Protein AF-A0A1V5VXB7-F1 (afdb_monomer_lite)

Sequence (105 aa):
MNLKNSLLLLLINRKIKKYGEILSISMDNKNINFIIQLNIDSASFEQVVIQIFEYNLIQINNVCYIEFKDFSTSKLWMTHMLQDFVKLKKFEISKLLYNAIKIAM

pLDDT: mean 80.56, std 7.83, range [59.03, 95.38]

Foldseek 3Di:
DDPVQVVVLVVVCVVCVVFFHFPGWDDDPAKIKTFTWGPPDPPDTDTKIKIQRGWDWDADPNDIDIGGDDMDMDPSVVVVVVCVVPPPDDDDDDPVVVVVVVVVD

Secondary structure (DSSP, 8-state):
--HHHHHHHHHHHHHHTTTEEEEEEEE-SS-EEEEEEEESSSS-EEEEEEEEEEEEEEEETTEEEEEEEEEEE-HHHHHHHHHHHHTTPPPP--HHHHHHHHHH-

Radius of gyration: 18.32 Å; chains: 1; bounding box: 39×39×43 Å

Structure (mmCIF, N/CA/C/O backbone):
data_AF-A0A1V5VXB7-F1
#
_entry.id   AF-A0A1V5VXB7-F1
#
loop_
_atom_site.group_PDB
_atom_site.id
_atom_site.type_symbol
_atom_site.label_atom_id
_atom_site.label_alt_id
_atom_site.label_comp_id
_atom_site.label_asym_id
_atom_site.label_entity_id
_atom_site.label_seq_id
_atom_site.pdbx_PDB_ins_code
_atom_site.Cartn_x
_atom_site.Cartn_y
_atom_site.Cartn_z
_atom_site.occupancy
_atom_site.B_iso_or_equiv
_atom_site.auth_seq_id
_atom_site.auth_comp_id
_atom_site.auth_asym_id
_atom_site.auth_atom_id
_atom_site.pdbx_PDB_model_num
ATOM 1 N N . MET A 1 1 ? 16.419 -15.615 13.639 1.00 59.03 1 MET A N 1
ATOM 2 C CA . MET A 1 1 ? 15.197 -14.819 13.372 1.00 59.03 1 MET A CA 1
ATOM 3 C C . MET A 1 1 ? 14.188 -15.108 14.481 1.00 59.03 1 MET A C 1
ATOM 5 O O . MET A 1 1 ? 14.017 -16.274 14.807 1.00 59.03 1 MET A O 1
ATOM 9 N N . ASN A 1 2 ? 13.607 -14.090 15.126 1.00 74.75 2 ASN A N 1
ATOM 10 C CA . ASN A 1 2 ? 12.676 -14.275 16.254 1.00 74.75 2 ASN A CA 1
ATOM 11 C C . ASN A 1 2 ? 11.313 -14.806 15.752 1.00 74.75 2 ASN A C 1
ATOM 13 O O . ASN A 1 2 ? 10.857 -14.374 14.696 1.00 74.75 2 ASN A O 1
ATOM 17 N N . LEU A 1 3 ? 10.649 -15.703 16.494 1.00 76.25 3 LEU A N 1
ATOM 18 C CA . LEU A 1 3 ? 9.364 -16.325 16.121 1.00 76.25 3 LEU A CA 1
ATOM 19 C C . LEU A 1 3 ? 8.286 -15.285 15.764 1.00 76.25 3 LEU A C 1
ATOM 21 O O . LEU A 1 3 ? 7.523 -15.477 14.817 1.00 76.25 3 LEU A O 1
ATOM 25 N N . LYS A 1 4 ? 8.269 -14.157 16.485 1.00 74.69 4 LYS A N 1
ATOM 26 C CA . LYS A 1 4 ? 7.371 -13.021 16.219 1.00 74.69 4 LYS A CA 1
ATOM 27 C C . LYS A 1 4 ? 7.561 -12.458 14.807 1.00 74.69 4 LYS A C 1
ATOM 29 O O . LYS A 1 4 ? 6.585 -12.282 14.082 1.00 74.69 4 LYS A O 1
ATOM 34 N N . ASN A 1 5 ? 8.813 -12.252 14.400 1.00 77.00 5 ASN A N 1
ATOM 35 C CA . ASN A 1 5 ? 9.164 -11.732 13.079 1.00 77.00 5 ASN A CA 1
ATOM 36 C C . ASN A 1 5 ? 8.740 -12.717 11.984 1.00 77.00 5 ASN A C 1
ATOM 38 O O . ASN A 1 5 ? 8.195 -12.300 10.970 1.00 77.00 5 ASN A O 1
ATOM 42 N N . SER A 1 6 ? 8.919 -14.022 12.209 1.00 78.62 6 SER A N 1
ATOM 43 C CA . SER A 1 6 ? 8.529 -15.062 11.250 1.00 78.62 6 SER A CA 1
ATOM 44 C C . SER A 1 6 ? 7.013 -15.141 11.028 1.00 78.62 6 SER A C 1
ATOM 46 O O . SER A 1 6 ? 6.565 -15.279 9.891 1.00 78.62 6 SER A O 1
ATOM 48 N N . LEU A 1 7 ? 6.208 -15.030 12.091 1.00 80.31 7 LEU A N 1
ATOM 49 C CA . LEU A 1 7 ? 4.744 -15.034 11.976 1.00 80.31 7 LEU A CA 1
ATOM 50 C C . LEU A 1 7 ? 4.225 -13.770 11.282 1.00 80.31 7 LEU A C 1
ATOM 52 O O . LEU A 1 7 ? 3.368 -13.859 10.403 1.00 80.31 7 LEU A O 1
ATOM 56 N N . LEU A 1 8 ? 4.774 -12.606 11.637 1.00 79.69 8 LEU A N 1
ATOM 57 C CA . LEU A 1 8 ? 4.420 -11.332 11.014 1.00 79.69 8 LEU A CA 1
ATOM 58 C C . LEU A 1 8 ? 4.795 -11.312 9.525 1.00 79.69 8 LEU A C 1
ATOM 60 O O . LEU A 1 8 ? 3.973 -10.928 8.693 1.00 79.69 8 LEU A O 1
ATOM 64 N N . LEU A 1 9 ? 5.987 -11.815 9.184 1.00 81.94 9 LEU A N 1
ATOM 65 C CA . LEU A 1 9 ? 6.440 -11.995 7.804 1.00 81.94 9 LEU A CA 1
ATOM 66 C C . LEU A 1 9 ? 5.433 -12.815 6.993 1.00 81.94 9 LEU A C 1
ATOM 68 O O . LEU A 1 9 ? 5.010 -12.392 5.921 1.00 81.94 9 LEU A O 1
ATOM 72 N N . LEU A 1 10 ? 5.008 -13.966 7.520 1.00 82.19 10 LEU A N 1
ATOM 73 C CA . LEU A 1 10 ? 4.079 -14.865 6.837 1.00 82.19 10 LEU A CA 1
ATOM 74 C C . LEU A 1 10 ? 2.689 -14.240 6.647 1.00 82.19 10 LEU A C 1
ATOM 76 O O . LEU A 1 10 ? 2.078 -14.397 5.587 1.00 82.19 10 LEU A O 1
ATOM 80 N N . LEU A 1 11 ? 2.191 -13.513 7.651 1.00 81.31 11 LEU A N 1
ATOM 81 C CA . LEU A 1 11 ? 0.913 -12.803 7.566 1.00 81.31 11 LEU A CA 1
ATOM 82 C C . LEU A 1 11 ? 0.936 -11.715 6.490 1.00 81.31 11 LEU A C 1
ATOM 84 O O . LEU A 1 11 ? 0.006 -11.633 5.684 1.00 81.31 11 LEU A O 1
ATOM 88 N N . ILE A 1 12 ? 1.994 -10.906 6.450 1.00 78.31 12 ILE A N 1
ATOM 89 C CA . ILE A 1 12 ? 2.084 -9.790 5.506 1.00 78.31 12 ILE A CA 1
ATOM 90 C C . ILE A 1 12 ? 2.371 -10.310 4.096 1.00 78.31 12 ILE A C 1
ATOM 92 O O . ILE A 1 12 ? 1.687 -9.890 3.163 1.00 78.31 12 ILE A O 1
ATOM 96 N N . ASN A 1 13 ? 3.249 -11.309 3.936 1.00 80.00 13 ASN A N 1
ATOM 97 C CA . ASN A 1 13 ? 3.493 -11.955 2.642 1.00 80.00 13 ASN A CA 1
ATOM 98 C C . ASN A 1 13 ? 2.203 -12.485 2.007 1.00 80.00 13 ASN A C 1
ATOM 100 O O . ASN A 1 13 ? 1.995 -12.322 0.809 1.00 80.00 13 ASN A O 1
ATOM 104 N N . ARG A 1 14 ? 1.271 -13.042 2.792 1.00 81.31 14 ARG A N 1
ATOM 105 C CA . ARG A 1 14 ? -0.043 -13.459 2.267 1.00 81.31 14 ARG A CA 1
ATOM 106 C C . ARG A 1 14 ? -0.874 -12.297 1.718 1.00 81.31 14 ARG A C 1
ATOM 108 O O . ARG A 1 14 ? -1.627 -12.502 0.770 1.00 81.31 14 ARG A O 1
ATOM 115 N N . LYS A 1 15 ? -0.770 -11.100 2.300 1.00 78.06 15 LYS A N 1
ATOM 116 C CA . LYS A 1 15 ? -1.538 -9.915 1.883 1.00 78.06 15 LYS A CA 1
ATOM 117 C C . LYS A 1 15 ? -0.943 -9.221 0.668 1.00 78.06 15 LYS A C 1
ATOM 119 O O . LYS A 1 15 ? -1.701 -8.706 -0.150 1.00 78.06 15 LYS A O 1
ATOM 124 N N . ILE A 1 16 ? 0.380 -9.232 0.541 1.00 73.94 16 ILE A N 1
ATOM 125 C CA . ILE A 1 16 ? 1.076 -8.521 -0.532 1.00 73.94 16 ILE A CA 1
ATOM 126 C C . ILE A 1 16 ? 1.651 -9.439 -1.611 1.00 73.94 16 ILE A C 1
ATOM 128 O O . ILE A 1 16 ? 2.335 -8.966 -2.503 1.00 73.94 16 ILE A O 1
ATOM 132 N N . LYS A 1 17 ? 1.319 -10.735 -1.603 1.00 75.25 17 LYS A N 1
ATOM 133 C CA . LYS A 1 17 ? 1.819 -11.713 -2.584 1.00 75.25 17 LYS A CA 1
ATOM 134 C C . LYS A 1 17 ? 1.640 -11.288 -4.046 1.00 75.25 17 LYS A C 1
ATOM 136 O O . LYS A 1 17 ? 2.452 -11.637 -4.891 1.00 75.25 17 LYS A O 1
ATOM 141 N N . LYS A 1 18 ? 0.569 -10.546 -4.357 1.00 73.69 18 LYS A N 1
ATOM 142 C CA . LYS A 1 18 ? 0.315 -10.043 -5.720 1.00 73.69 18 LYS A CA 1
ATOM 143 C C . LYS A 1 18 ? 1.308 -8.972 -6.185 1.00 73.69 18 LYS A C 1
ATOM 145 O O . LYS A 1 18 ? 1.364 -8.671 -7.367 1.00 73.69 18 LYS A O 1
ATOM 150 N N . TYR A 1 19 ? 2.035 -8.391 -5.244 1.00 71.19 19 TYR A N 1
ATOM 151 C CA . TYR A 1 19 ? 2.980 -7.309 -5.443 1.00 71.19 19 TYR A CA 1
ATOM 152 C C . TYR A 1 19 ? 4.427 -7.810 -5.462 1.00 71.19 19 TYR A C 1
ATOM 154 O O . TYR A 1 19 ? 5.258 -7.297 -6.205 1.00 71.19 19 TYR A O 1
ATOM 162 N N . GLY A 1 20 ? 4.721 -8.834 -4.661 1.00 75.62 20 GLY A N 1
ATOM 163 C CA . GLY A 1 20 ? 6.043 -9.432 -4.554 1.00 75.62 20 GLY A CA 1
ATOM 164 C C . GLY A 1 20 ? 6.181 -10.276 -3.296 1.00 75.62 20 GLY A C 1
ATOM 165 O O . GLY A 1 20 ? 5.190 -10.742 -2.727 1.00 75.62 20 GLY A O 1
ATOM 166 N N . GLU A 1 21 ? 7.420 -10.446 -2.857 1.00 77.94 21 GLU A N 1
ATOM 167 C CA . GLU A 1 21 ? 7.792 -11.213 -1.676 1.00 77.94 21 GLU A CA 1
ATOM 168 C C . GLU A 1 21 ? 8.609 -10.350 -0.709 1.00 77.94 21 GLU A C 1
ATOM 170 O O . GLU A 1 21 ? 9.555 -9.661 -1.085 1.00 77.94 21 GLU A O 1
ATOM 175 N N . ILE A 1 22 ? 8.256 -10.389 0.571 1.00 80.81 22 ILE A N 1
ATOM 176 C CA . ILE A 1 22 ? 9.070 -9.828 1.646 1.00 80.81 22 ILE A CA 1
ATOM 177 C C . ILE A 1 22 ? 10.222 -10.787 1.897 1.00 80.81 22 ILE A C 1
ATOM 179 O O . ILE A 1 22 ? 10.005 -11.914 2.347 1.00 80.81 22 ILE A O 1
ATOM 183 N N . LEU A 1 23 ? 11.438 -10.306 1.657 1.00 80.69 23 LEU A N 1
ATOM 184 C CA . LEU A 1 23 ? 12.668 -11.052 1.900 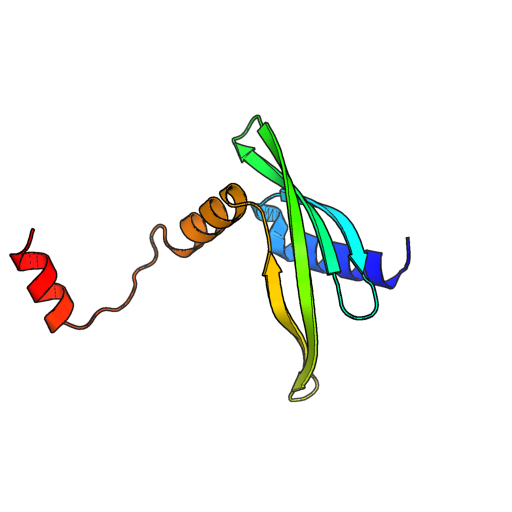1.00 80.69 23 LEU A CA 1
ATOM 185 C C . LEU A 1 23 ? 13.043 -11.040 3.377 1.00 80.69 23 LEU A C 1
ATOM 187 O O . LEU A 1 23 ? 13.542 -12.025 3.918 1.00 80.69 23 LEU A O 1
ATOM 191 N N . SER A 1 24 ? 12.839 -9.899 4.036 1.00 81.38 24 SER A N 1
ATOM 192 C CA . SER A 1 24 ? 13.185 -9.746 5.439 1.00 81.38 24 SER A CA 1
ATOM 193 C C . SER A 1 24 ? 12.313 -8.717 6.145 1.00 81.38 24 SER A C 1
ATOM 195 O O . SER A 1 24 ? 11.785 -7.772 5.553 1.00 81.38 24 SER A O 1
ATOM 197 N N . ILE A 1 25 ? 12.168 -8.934 7.448 1.00 82.56 25 ILE A N 1
ATOM 198 C CA . ILE A 1 25 ? 11.488 -8.033 8.366 1.00 82.56 25 ILE A CA 1
ATOM 199 C C . ILE A 1 25 ? 12.348 -7.860 9.617 1.00 82.56 25 ILE A C 1
ATOM 201 O O . ILE A 1 25 ? 12.844 -8.836 10.196 1.00 82.56 25 ILE A O 1
ATOM 205 N N . SER A 1 26 ? 12.500 -6.620 10.060 1.00 82.81 26 SER A N 1
ATOM 206 C CA . SER A 1 26 ? 13.030 -6.295 11.378 1.00 82.81 26 SER A CA 1
ATOM 207 C C . SER A 1 26 ? 12.012 -5.453 12.133 1.00 82.81 26 SER A C 1
ATOM 209 O O . SER A 1 26 ? 11.349 -4.592 11.567 1.00 82.81 26 SER A O 1
ATOM 211 N N . MET A 1 27 ? 11.844 -5.756 13.413 1.00 78.81 27 MET A N 1
ATOM 212 C CA . MET A 1 27 ? 10.898 -5.084 14.291 1.00 78.81 27 MET A CA 1
ATOM 213 C C . MET A 1 27 ? 11.628 -4.780 15.590 1.00 78.81 27 MET A C 1
ATOM 215 O O . MET A 1 27 ? 12.183 -5.694 16.207 1.00 78.81 27 MET A O 1
ATOM 219 N N . ASP A 1 28 ? 11.643 -3.511 15.973 1.00 77.31 28 ASP A N 1
ATOM 220 C CA . ASP A 1 28 ? 11.990 -3.074 17.320 1.00 77.31 28 ASP A CA 1
ATOM 221 C C . ASP A 1 28 ? 10.704 -2.660 18.067 1.00 77.31 28 ASP A C 1
ATOM 223 O O . ASP A 1 28 ? 9.594 -2.896 17.587 1.00 77.31 28 ASP A O 1
ATOM 227 N N . ASN A 1 29 ? 10.819 -2.103 19.276 1.00 71.25 29 ASN A N 1
ATOM 228 C CA . ASN A 1 29 ? 9.646 -1.772 20.094 1.00 71.25 29 ASN A CA 1
ATOM 229 C C . ASN A 1 29 ? 8.735 -0.677 19.494 1.00 71.25 29 ASN A C 1
ATOM 231 O O . ASN A 1 29 ? 7.656 -0.459 20.045 1.00 71.25 29 ASN A O 1
ATOM 235 N N . LYS A 1 30 ? 9.153 0.040 18.438 1.00 74.56 30 LYS A N 1
ATOM 236 C CA . LYS A 1 30 ? 8.384 1.148 17.834 1.00 74.56 30 LYS A CA 1
ATOM 237 C C . LYS A 1 30 ? 8.421 1.193 16.305 1.00 74.56 30 LYS A C 1
ATOM 239 O O . LYS A 1 30 ? 7.464 1.663 15.702 1.00 74.56 30 LYS A O 1
ATOM 244 N N . ASN A 1 31 ? 9.475 0.670 15.692 1.00 78.50 31 ASN A N 1
ATOM 245 C CA . ASN A 1 31 ? 9.703 0.697 14.258 1.00 78.50 31 ASN A CA 1
ATOM 246 C C . ASN A 1 31 ? 9.635 -0.709 13.668 1.00 78.50 31 ASN A C 1
ATOM 248 O O . ASN A 1 31 ? 10.117 -1.686 14.252 1.00 78.50 31 ASN A O 1
ATOM 252 N N . ILE A 1 32 ? 9.099 -0.795 12.455 1.00 82.25 32 ILE A N 1
ATOM 253 C CA . ILE A 1 32 ? 9.121 -2.020 11.658 1.00 82.25 32 ILE A CA 1
ATOM 254 C C . ILE A 1 32 ? 9.718 -1.689 10.297 1.00 82.25 32 ILE A C 1
ATOM 256 O O . ILE A 1 32 ? 9.197 -0.843 9.577 1.00 82.25 32 ILE A O 1
ATOM 260 N N . ASN A 1 33 ? 10.793 -2.374 9.922 1.00 81.69 33 ASN A N 1
ATOM 261 C CA . ASN A 1 33 ? 11.371 -2.276 8.589 1.00 81.69 33 ASN A CA 1
ATOM 262 C C . ASN A 1 33 ? 11.078 -3.550 7.799 1.00 81.69 33 ASN A C 1
ATOM 264 O O . ASN A 1 33 ? 11.293 -4.666 8.278 1.00 81.69 33 ASN A O 1
ATOM 268 N N . PHE A 1 34 ? 10.649 -3.364 6.559 1.00 80.81 34 PHE A N 1
ATOM 269 C CA . PHE A 1 34 ? 10.437 -4.409 5.573 1.00 80.81 34 PHE A CA 1
ATOM 270 C C . PHE A 1 34 ? 11.394 -4.199 4.414 1.00 80.81 34 PHE A C 1
ATOM 272 O O . PHE A 1 34 ? 11.498 -3.092 3.883 1.00 80.81 34 PHE A O 1
ATOM 279 N N . ILE A 1 35 ? 12.031 -5.279 3.978 1.00 78.56 35 ILE A N 1
ATOM 280 C CA . ILE A 1 35 ? 12.677 -5.329 2.671 1.00 78.56 35 ILE A CA 1
ATOM 281 C C . ILE A 1 35 ? 11.814 -6.222 1.797 1.00 78.56 35 ILE A C 1
ATOM 283 O O . ILE A 1 35 ? 11.676 -7.423 2.047 1.00 78.56 35 ILE A O 1
ATOM 287 N N . ILE A 1 36 ? 11.210 -5.610 0.790 1.00 77.81 36 ILE A N 1
ATOM 288 C CA . ILE A 1 36 ? 10.284 -6.257 -0.126 1.00 77.81 36 ILE A CA 1
ATOM 289 C C . ILE A 1 36 ? 10.944 -6.306 -1.490 1.00 77.81 36 ILE A C 1
ATOM 291 O O . ILE A 1 36 ? 11.415 -5.292 -1.989 1.00 77.81 36 ILE A O 1
ATOM 295 N N . GLN A 1 37 ? 10.984 -7.482 -2.093 1.00 75.69 37 GLN A N 1
ATOM 296 C CA . GLN A 1 37 ? 11.367 -7.647 -3.481 1.00 75.69 37 GLN A CA 1
ATOM 297 C C . GLN A 1 37 ? 10.094 -7.773 -4.308 1.00 75.69 37 GLN A C 1
ATOM 299 O O . GLN A 1 37 ? 9.263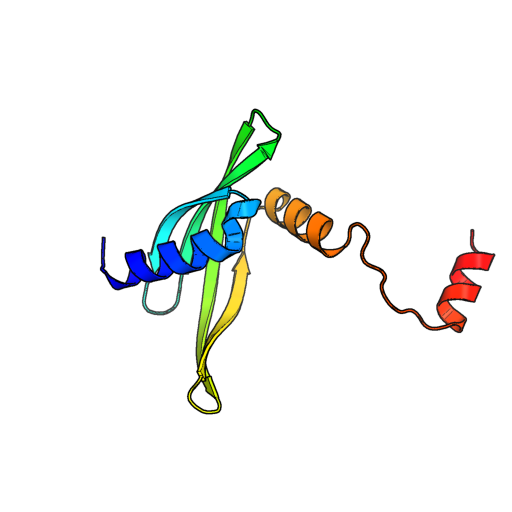 -8.650 -4.074 1.00 75.69 37 GLN A O 1
ATOM 304 N N . LEU A 1 38 ? 9.918 -6.858 -5.248 1.00 73.31 38 LEU A N 1
ATOM 305 C CA . LEU A 1 38 ? 8.688 -6.709 -6.012 1.00 73.31 38 LEU A CA 1
ATOM 306 C C . LEU A 1 38 ? 8.958 -6.972 -7.480 1.00 73.31 38 LEU A C 1
ATOM 308 O O . LEU A 1 38 ? 10.014 -6.604 -7.993 1.00 73.31 38 LEU A O 1
ATOM 312 N N . ASN A 1 39 ? 7.973 -7.570 -8.142 1.00 69.12 39 ASN A N 1
ATOM 313 C CA . ASN A 1 39 ? 7.973 -7.690 -9.592 1.00 69.12 39 ASN A CA 1
ATOM 314 C C . ASN A 1 39 ? 7.356 -6.428 -10.168 1.00 69.12 39 ASN A C 1
ATOM 316 O O . ASN A 1 39 ? 6.148 -6.219 -10.051 1.00 69.12 39 ASN A O 1
ATOM 320 N N . ILE A 1 40 ? 8.186 -5.584 -10.769 1.00 64.38 40 ILE A N 1
ATOM 321 C CA . ILE A 1 40 ? 7.711 -4.374 -11.444 1.00 64.38 40 ILE A CA 1
ATOM 322 C C . ILE A 1 40 ? 7.230 -4.717 -12.856 1.00 64.38 40 ILE A C 1
ATOM 324 O O . ILE A 1 40 ? 6.220 -4.187 -13.320 1.00 64.38 40 ILE A O 1
ATOM 328 N N . ASP A 1 41 ? 7.893 -5.678 -13.496 1.00 62.50 41 ASP A N 1
ATOM 329 C CA . ASP A 1 41 ? 7.467 -6.318 -14.735 1.00 62.50 41 ASP A CA 1
ATOM 330 C C . ASP A 1 41 ? 7.789 -7.829 -14.698 1.00 62.50 41 ASP A C 1
ATOM 332 O O . ASP A 1 41 ? 8.235 -8.367 -13.684 1.00 62.50 41 ASP A O 1
ATOM 336 N N . SER A 1 42 ? 7.517 -8.550 -15.789 1.00 61.16 42 SER A N 1
ATOM 337 C CA . SER A 1 42 ? 7.741 -10.001 -15.872 1.00 61.16 42 SER A CA 1
ATOM 338 C C . SER A 1 42 ? 9.215 -10.434 -15.807 1.00 61.16 42 SER A C 1
ATOM 340 O O . SER A 1 42 ? 9.476 -11.633 -15.742 1.00 61.16 42 SER A O 1
ATOM 342 N N . ALA A 1 43 ? 10.167 -9.501 -15.879 1.00 59.09 43 ALA A N 1
ATOM 343 C CA . ALA A 1 43 ? 11.597 -9.767 -16.014 1.00 59.09 43 ALA A CA 1
ATOM 344 C C . ALA A 1 43 ? 12.476 -9.044 -14.974 1.00 59.09 43 ALA A C 1
ATOM 346 O O . ALA A 1 43 ? 13.633 -9.430 -14.806 1.00 59.09 43 ALA A O 1
ATOM 347 N N . SER A 1 44 ? 11.962 -8.028 -14.275 1.00 63.47 44 SER A N 1
ATOM 348 C CA . SER A 1 44 ? 12.718 -7.209 -13.332 1.00 63.47 44 SER A CA 1
ATOM 349 C C . SER A 1 44 ? 12.150 -7.270 -11.913 1.00 63.47 44 SER A C 1
ATOM 351 O O . SER A 1 44 ? 10.966 -7.037 -11.649 1.00 63.47 44 SER A O 1
ATOM 353 N N . PHE A 1 45 ? 13.055 -7.582 -10.985 1.00 72.44 45 PHE A N 1
ATOM 354 C CA . PHE A 1 45 ? 12.815 -7.486 -9.557 1.00 72.44 45 PHE A CA 1
ATOM 355 C C . PHE A 1 45 ? 13.450 -6.204 -9.034 1.00 72.44 45 PHE A C 1
ATOM 357 O O . PHE A 1 45 ? 14.645 -5.982 -9.239 1.00 72.44 45 PHE A O 1
ATOM 364 N N . GLU A 1 46 ? 12.687 -5.406 -8.296 1.00 75.56 46 GLU A N 1
ATOM 365 C CA . GLU A 1 46 ? 13.226 -4.264 -7.565 1.00 75.56 46 GLU A CA 1
ATOM 366 C C . GLU A 1 46 ? 13.091 -4.482 -6.062 1.00 75.56 46 GLU A C 1
ATOM 368 O O . GLU A 1 46 ? 12.072 -4.971 -5.565 1.00 75.56 46 GLU A O 1
ATOM 373 N N . GLN A 1 47 ? 14.141 -4.118 -5.330 1.00 79.00 47 GLN A N 1
ATOM 374 C CA . GLN A 1 47 ? 14.106 -4.093 -3.878 1.00 79.00 47 GLN A CA 1
ATOM 375 C C . GLN A 1 47 ? 13.551 -2.756 -3.404 1.00 79.00 47 GLN A C 1
ATOM 377 O O . GLN A 1 47 ? 14.111 -1.693 -3.661 1.00 79.00 47 GLN A O 1
ATOM 382 N N . VAL A 1 48 ? 12.464 -2.826 -2.651 1.00 80.56 48 VAL A N 1
ATOM 383 C CA . VAL A 1 48 ? 11.826 -1.691 -2.008 1.00 80.56 48 VAL A CA 1
ATOM 384 C C . VAL A 1 48 ? 11.919 -1.868 -0.509 1.00 80.56 48 VAL A C 1
ATOM 386 O O . VAL A 1 48 ? 11.525 -2.888 0.058 1.00 80.56 48 VAL A O 1
ATOM 389 N N . VAL A 1 49 ? 12.403 -0.824 0.147 1.00 83.56 49 VAL A N 1
ATOM 390 C CA . VAL A 1 49 ? 12.348 -0.725 1.598 1.00 83.56 49 VAL A CA 1
ATOM 391 C C . VAL A 1 49 ? 11.040 -0.036 1.975 1.00 83.56 49 VAL A C 1
ATOM 393 O O . VAL A 1 49 ? 10.703 1.018 1.430 1.00 83.56 49 VAL A O 1
ATOM 396 N N . ILE A 1 50 ? 10.286 -0.643 2.890 1.00 84.19 50 ILE A N 1
ATOM 397 C CA . ILE A 1 50 ? 9.170 0.013 3.577 1.00 84.19 50 ILE A CA 1
ATOM 398 C C . ILE A 1 50 ? 9.565 0.160 5.037 1.00 84.19 50 ILE A C 1
ATOM 400 O O . ILE A 1 50 ? 9.894 -0.828 5.691 1.00 84.19 50 ILE A O 1
ATOM 404 N N . GLN A 1 51 ? 9.520 1.379 5.553 1.00 86.81 51 GLN A N 1
ATOM 405 C CA . GLN A 1 51 ? 9.770 1.652 6.963 1.00 86.81 51 GLN A CA 1
ATOM 406 C C . GLN A 1 51 ? 8.485 2.151 7.591 1.00 86.81 51 GLN A C 1
ATOM 408 O O . GLN A 1 51 ? 7.882 3.078 7.070 1.00 86.81 51 GLN A O 1
ATOM 413 N N . ILE A 1 52 ? 8.070 1.539 8.691 1.00 86.56 52 ILE A N 1
ATOM 414 C CA . ILE A 1 52 ? 6.962 1.987 9.527 1.00 86.56 52 ILE A CA 1
ATOM 415 C C . ILE A 1 52 ? 7.578 2.594 10.779 1.00 86.56 52 ILE A C 1
ATOM 417 O O . ILE A 1 52 ? 8.255 1.890 11.532 1.00 86.56 52 ILE A O 1
ATOM 421 N N . PHE A 1 53 ? 7.353 3.889 10.974 1.00 85.69 53 PHE A N 1
ATOM 422 C CA . PHE A 1 53 ? 7.938 4.668 12.065 1.00 85.69 53 PHE A CA 1
ATOM 423 C C . PHE A 1 53 ? 7.081 4.642 13.331 1.00 85.69 53 PHE A C 1
ATOM 425 O O . PHE A 1 53 ? 7.597 4.774 14.437 1.00 85.69 53 PHE A O 1
ATOM 432 N N . GLU A 1 54 ? 5.768 4.459 13.183 1.00 86.00 54 GLU A N 1
ATOM 433 C CA . GLU A 1 54 ? 4.855 4.371 14.318 1.00 86.00 54 GLU A CA 1
ATOM 434 C C . GLU A 1 54 ? 3.731 3.374 14.033 1.00 86.00 54 GLU A C 1
ATOM 436 O O . GLU A 1 54 ? 3.069 3.422 12.988 1.00 86.00 54 GLU A O 1
ATOM 441 N N . TYR A 1 55 ? 3.490 2.480 14.994 1.00 86.19 55 TYR A N 1
ATOM 442 C CA . TYR A 1 55 ? 2.345 1.582 14.991 1.00 86.19 55 TYR A CA 1
ATOM 443 C C . TYR A 1 55 ? 1.713 1.469 16.382 1.00 86.19 55 TYR A C 1
ATOM 445 O O . TYR A 1 55 ? 2.383 1.595 17.406 1.00 86.19 55 TYR A O 1
ATOM 453 N N . ASN A 1 56 ? 0.421 1.157 16.405 1.00 86.25 56 ASN A N 1
ATOM 454 C CA . ASN A 1 56 ? -0.357 0.877 17.603 1.00 86.25 56 ASN A CA 1
ATOM 455 C C . ASN A 1 56 ? -0.942 -0.532 17.543 1.00 86.25 56 ASN A C 1
ATOM 457 O O . ASN A 1 56 ? -1.372 -0.996 16.488 1.00 86.25 56 ASN A O 1
ATOM 461 N N . LEU A 1 57 ? -1.021 -1.193 18.696 1.00 86.75 57 LEU A N 1
ATOM 462 C CA . LEU A 1 57 ? -1.813 -2.409 18.859 1.00 86.75 57 LEU A CA 1
ATOM 463 C C . LEU A 1 57 ? -3.122 -2.036 19.551 1.00 86.75 57 LEU A C 1
ATOM 465 O O . LEU A 1 57 ? -3.105 -1.500 20.657 1.00 86.75 57 LEU A O 1
ATOM 469 N N . ILE A 1 58 ? -4.247 -2.300 18.891 1.00 93.12 58 ILE A N 1
ATOM 470 C CA . ILE A 1 58 ? -5.582 -1.908 19.357 1.00 93.12 58 ILE A CA 1
ATOM 471 C C . ILE A 1 58 ? -6.441 -3.165 19.468 1.00 93.12 58 ILE A C 1
ATOM 473 O O . ILE A 1 58 ? -6.381 -4.033 18.602 1.00 93.12 58 ILE A O 1
ATOM 477 N N . GLN A 1 59 ? -7.261 -3.271 20.511 1.00 95.00 59 GLN A N 1
ATOM 478 C CA . GLN A 1 59 ? -8.243 -4.346 20.649 1.00 95.00 59 GLN A CA 1
ATOM 479 C C . GLN A 1 59 ? -9.653 -3.754 20.676 1.00 95.00 59 GLN A C 1
ATOM 481 O O . GLN A 1 59 ? -9.964 -2.932 21.533 1.00 95.00 59 GLN A O 1
ATOM 486 N N . ILE A 1 60 ? -10.509 -4.179 19.743 1.00 95.38 60 ILE A N 1
ATOM 487 C CA . ILE A 1 60 ? -11.915 -3.753 19.650 1.00 95.38 60 ILE A CA 1
ATOM 488 C C . ILE A 1 60 ? -12.778 -5.008 19.551 1.00 95.38 60 ILE A C 1
ATOM 490 O O . ILE A 1 60 ? -12.579 -5.813 18.644 1.00 95.38 60 ILE A O 1
ATOM 494 N N . ASN A 1 61 ? -13.734 -5.186 20.469 1.00 93.81 61 ASN A N 1
ATOM 495 C CA . ASN A 1 61 ? -14.654 -6.334 20.495 1.00 93.81 61 ASN A CA 1
ATOM 496 C C . ASN A 1 61 ? -13.932 -7.698 20.385 1.00 93.81 61 ASN A C 1
ATOM 498 O O . ASN A 1 61 ? -14.322 -8.549 19.591 1.00 93.81 61 ASN A O 1
ATOM 502 N N . ASN A 1 62 ? -12.847 -7.891 21.148 1.00 91.62 62 ASN A N 1
ATOM 503 C CA . ASN A 1 62 ? -11.968 -9.077 21.108 1.00 91.62 62 ASN A CA 1
ATOM 504 C C . ASN A 1 62 ? -11.235 -9.342 19.782 1.00 91.62 62 ASN A C 1
ATOM 506 O O . ASN A 1 62 ? -10.578 -10.371 19.641 1.00 91.62 62 ASN A O 1
ATOM 510 N N . VAL A 1 63 ? -11.278 -8.408 18.837 1.00 90.75 63 VAL A N 1
ATOM 511 C CA . VAL A 1 63 ? -10.454 -8.451 17.631 1.00 90.75 63 VAL A CA 1
ATOM 512 C C . VAL A 1 63 ? -9.221 -7.582 17.855 1.00 90.75 63 VAL A C 1
ATOM 514 O O . VAL A 1 63 ? -9.338 -6.419 18.244 1.00 90.75 63 VAL A O 1
ATOM 517 N N . CYS A 1 64 ? -8.040 -8.153 17.628 1.00 86.62 64 CYS A N 1
ATOM 518 C CA . CYS A 1 64 ? -6.768 -7.442 17.719 1.00 86.62 64 CYS A CA 1
ATOM 519 C C . CYS A 1 64 ? -6.392 -6.846 16.358 1.00 86.62 64 CYS A C 1
ATOM 521 O O . CYS A 1 64 ? -6.415 -7.538 15.339 1.00 86.62 64 CYS A O 1
ATOM 523 N N . TYR A 1 65 ? -5.991 -5.581 16.362 1.00 84.38 65 TYR A N 1
ATOM 524 C CA . TYR A 1 65 ? -5.584 -4.802 15.201 1.00 84.38 65 TYR A CA 1
ATOM 525 C C . TYR A 1 65 ? -4.162 -4.286 15.389 1.00 84.38 65 TYR A C 1
ATOM 527 O O . TYR A 1 65 ? -3.732 -3.993 16.507 1.00 84.38 65 TYR A O 1
ATOM 535 N N . ILE A 1 66 ? -3.461 -4.133 14.270 1.00 82.50 66 ILE A N 1
ATOM 536 C CA . ILE A 1 66 ? -2.271 -3.296 14.174 1.00 82.50 66 ILE A CA 1
ATOM 537 C C . ILE A 1 66 ? -2.624 -2.092 13.302 1.00 82.50 66 ILE A C 1
ATOM 539 O O . ILE A 1 66 ? -3.073 -2.249 12.167 1.00 82.50 66 ILE A O 1
ATOM 543 N N . GLU A 1 67 ? -2.484 -0.899 13.861 1.00 84.19 67 GLU A N 1
ATOM 544 C CA . GLU A 1 67 ? -2.678 0.369 13.167 1.00 84.19 67 GLU A CA 1
ATOM 545 C C . GLU A 1 67 ? -1.301 0.949 12.849 1.00 84.19 67 GLU A C 1
ATOM 547 O O . GLU A 1 67 ? -0.501 1.161 13.755 1.00 84.19 67 GLU A O 1
ATOM 552 N N . PHE A 1 68 ? -1.017 1.195 11.571 1.00 84.31 68 PHE A N 1
ATOM 553 C CA . PHE A 1 68 ? 0.208 1.860 11.129 1.00 84.31 68 PHE A CA 1
ATOM 554 C C . PHE A 1 68 ? -0.085 3.343 10.916 1.00 84.31 68 PHE A C 1
ATOM 556 O O . PHE A 1 68 ? -0.971 3.676 10.129 1.00 84.31 68 PHE A O 1
ATOM 563 N N . LYS A 1 69 ? 0.630 4.223 11.619 1.00 81.94 69 LYS A N 1
ATOM 564 C CA . LYS A 1 69 ? 0.374 5.672 11.593 1.00 81.94 69 LYS A CA 1
ATOM 565 C C . LYS A 1 69 ? 1.292 6.434 10.660 1.00 81.94 69 LYS A C 1
ATOM 567 O O . LYS A 1 69 ? 0.846 7.375 10.013 1.00 81.94 69 LYS A O 1
ATOM 572 N N . ASP A 1 70 ? 2.552 6.027 10.603 1.00 82.50 70 ASP A N 1
ATOM 573 C CA . ASP A 1 70 ? 3.550 6.683 9.775 1.00 82.50 70 ASP A CA 1
ATOM 574 C C . ASP A 1 70 ? 4.438 5.641 9.103 1.00 82.50 70 ASP A C 1
ATOM 576 O O . ASP A 1 70 ? 4.884 4.675 9.734 1.00 82.50 70 ASP A O 1
ATOM 580 N N . PHE A 1 71 ? 4.654 5.820 7.805 1.00 86.56 71 PHE A N 1
ATOM 581 C CA . PHE A 1 71 ? 5.498 4.949 7.011 1.00 86.56 71 PHE A CA 1
ATOM 582 C C . PHE A 1 71 ? 6.111 5.685 5.819 1.00 86.56 71 PHE A C 1
ATOM 58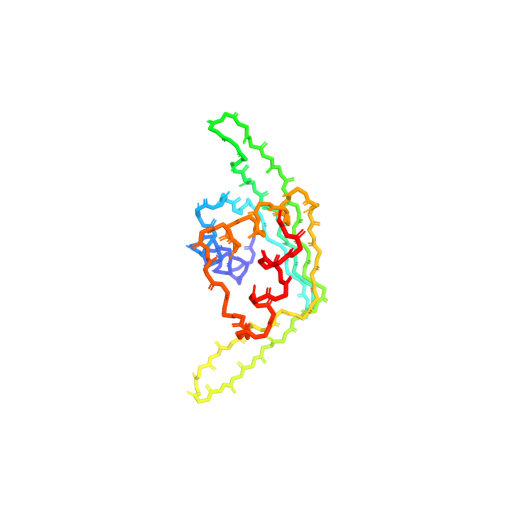4 O O . PHE A 1 71 ? 5.560 6.647 5.289 1.00 86.56 71 PHE A O 1
ATOM 591 N N . SER A 1 72 ? 7.241 5.174 5.343 1.00 85.94 72 SER A N 1
ATOM 592 C CA . SER A 1 72 ? 7.893 5.612 4.114 1.00 85.94 72 SER A CA 1
ATOM 593 C C . SER A 1 72 ? 8.233 4.428 3.221 1.00 85.94 72 SER A C 1
ATOM 595 O O . SER A 1 72 ? 8.382 3.290 3.671 1.00 85.94 72 SER A O 1
ATOM 597 N N . THR A 1 73 ? 8.337 4.701 1.925 1.00 86.94 73 THR A N 1
ATOM 598 C CA . THR A 1 73 ? 8.758 3.728 0.921 1.00 86.94 73 THR A CA 1
ATOM 599 C C . THR A 1 73 ? 9.262 4.433 -0.341 1.00 86.94 73 THR A C 1
ATOM 601 O O . THR A 1 73 ? 9.228 5.663 -0.424 1.00 86.94 73 THR A O 1
ATOM 604 N N . SER A 1 74 ? 9.743 3.678 -1.333 1.00 82.94 74 SER A N 1
ATOM 605 C CA . S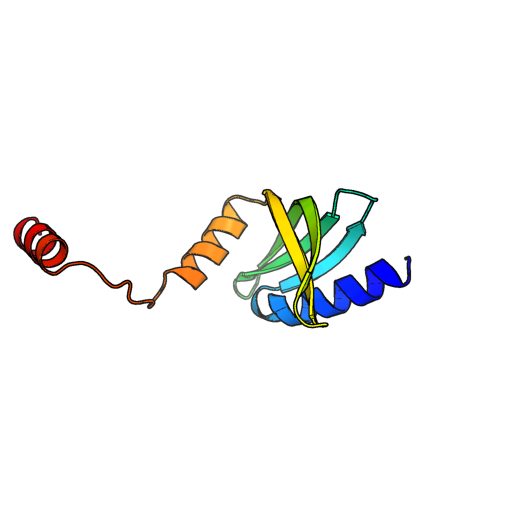ER A 1 74 ? 10.224 4.249 -2.588 1.00 82.94 74 SER A CA 1
ATOM 606 C C . SER A 1 74 ? 9.081 4.895 -3.384 1.00 82.94 74 SER A C 1
ATOM 608 O O . SER A 1 74 ? 7.939 4.426 -3.403 1.00 82.94 74 SER A O 1
ATOM 610 N N . LYS A 1 75 ? 9.392 5.990 -4.089 1.00 81.94 75 LYS A N 1
ATOM 611 C CA . LYS A 1 75 ? 8.424 6.704 -4.941 1.00 81.94 75 LYS A CA 1
ATOM 612 C C . LYS A 1 75 ? 7.825 5.795 -6.016 1.00 81.94 75 LYS A C 1
ATOM 614 O O . LYS A 1 75 ? 6.639 5.902 -6.333 1.00 81.94 75 LYS A O 1
ATOM 619 N N . LEU A 1 76 ? 8.646 4.912 -6.575 1.00 75.25 76 LEU A N 1
ATOM 620 C CA . LEU A 1 76 ? 8.215 3.952 -7.580 1.00 75.25 76 LEU A CA 1
ATOM 621 C C . LEU A 1 76 ? 7.176 2.989 -7.001 1.00 75.25 76 LEU A C 1
ATOM 623 O O . LEU A 1 76 ? 6.105 2.819 -7.578 1.00 75.25 76 LEU A O 1
ATOM 627 N N . TRP A 1 77 ? 7.429 2.463 -5.801 1.00 76.75 77 TRP A N 1
ATOM 628 C CA . TRP A 1 77 ? 6.487 1.590 -5.116 1.00 76.75 77 TRP A CA 1
ATOM 629 C C . TRP A 1 77 ? 5.154 2.266 -4.814 1.00 76.75 77 TRP A C 1
ATOM 631 O O . TRP A 1 77 ? 4.090 1.723 -5.122 1.00 76.75 77 TRP A O 1
ATOM 641 N N . MET A 1 78 ? 5.201 3.497 -4.297 1.00 80.62 78 MET A N 1
ATOM 642 C CA . MET A 1 78 ? 3.984 4.279 -4.098 1.00 80.62 78 MET A CA 1
ATOM 643 C C . MET A 1 78 ? 3.215 4.491 -5.396 1.00 80.62 78 MET A C 1
ATOM 645 O O . MET A 1 78 ? 1.989 4.426 -5.394 1.00 80.62 78 MET A O 1
ATOM 649 N N . THR A 1 79 ? 3.916 4.701 -6.509 1.00 81.12 79 THR A N 1
ATOM 650 C CA . THR A 1 79 ? 3.281 4.866 -7.819 1.00 81.12 79 THR A CA 1
ATOM 651 C C . THR A 1 79 ? 2.519 3.602 -8.222 1.00 81.12 79 THR A C 1
ATOM 653 O O . THR A 1 79 ? 1.355 3.706 -8.602 1.00 81.12 79 THR A O 1
ATOM 656 N N . HIS A 1 80 ? 3.109 2.413 -8.067 1.00 77.12 80 HIS A N 1
ATOM 657 C CA . HIS A 1 80 ? 2.430 1.144 -8.361 1.00 77.12 80 HIS A CA 1
ATOM 658 C C . HIS A 1 80 ? 1.224 0.891 -7.452 1.00 77.12 80 HIS A C 1
ATOM 660 O O . HIS A 1 80 ? 0.145 0.554 -7.939 1.00 77.12 80 HIS A O 1
ATOM 666 N N . MET A 1 81 ? 1.365 1.123 -6.144 1.00 78.06 81 MET A N 1
ATOM 667 C CA . MET A 1 81 ? 0.257 0.985 -5.193 1.00 78.06 81 MET A CA 1
ATOM 668 C C . MET A 1 81 ? -0.899 1.945 -5.507 1.00 78.06 81 MET A C 1
ATOM 670 O O . MET A 1 81 ? -2.065 1.548 -5.456 1.00 78.06 81 MET A O 1
ATOM 674 N N . LEU A 1 82 ? -0.593 3.195 -5.868 1.00 79.50 82 LEU A N 1
ATOM 675 C CA . LEU A 1 82 ? -1.595 4.187 -6.265 1.00 79.50 82 LEU A CA 1
ATOM 676 C C . LEU A 1 82 ? -2.268 3.820 -7.587 1.00 79.50 82 LEU A C 1
ATOM 678 O O . LEU A 1 82 ? -3.485 3.951 -7.699 1.00 79.50 82 LEU A O 1
ATOM 682 N N . GLN A 1 83 ? -1.514 3.327 -8.570 1.00 81.62 83 GLN A N 1
ATOM 683 C CA . GLN A 1 83 ? -2.089 2.833 -9.819 1.00 81.62 83 GLN A CA 1
ATOM 684 C C . GLN A 1 83 ? -3.086 1.708 -9.549 1.00 81.62 83 GLN A C 1
ATOM 686 O O . GLN A 1 83 ? -4.212 1.787 -10.022 1.00 81.62 83 GLN A O 1
ATOM 691 N N . ASP A 1 84 ? -2.736 0.723 -8.728 1.00 75.31 84 ASP A N 1
ATOM 692 C CA . ASP A 1 84 ? -3.644 -0.355 -8.320 1.00 75.31 84 ASP A CA 1
ATOM 693 C C . ASP A 1 84 ? -4.880 0.159 -7.564 1.00 75.31 84 ASP A C 1
ATOM 695 O O . ASP A 1 84 ? -5.984 -0.377 -7.690 1.00 75.31 84 ASP A O 1
ATOM 699 N N . PHE A 1 85 ? -4.705 1.205 -6.754 1.00 76.31 85 PHE A N 1
ATOM 700 C CA . PHE A 1 85 ? -5.799 1.806 -6.005 1.00 76.31 85 PHE A CA 1
ATOM 701 C C . PHE A 1 85 ? -6.747 2.620 -6.891 1.00 76.31 85 PHE A C 1
ATOM 703 O O . PHE A 1 85 ? -7.937 2.656 -6.591 1.00 76.31 85 PHE A O 1
ATOM 710 N N . VAL A 1 86 ? -6.255 3.283 -7.938 1.00 80.81 86 V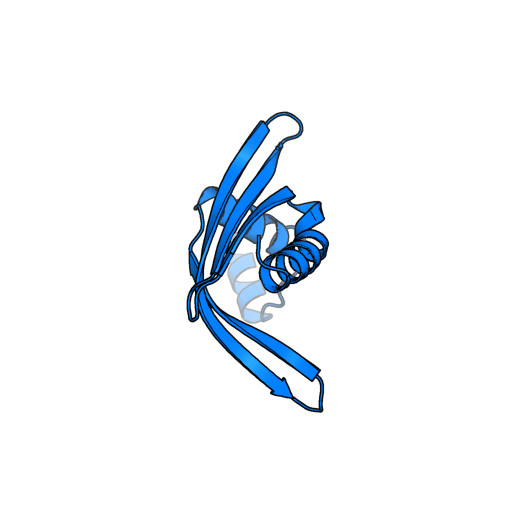AL A N 1
ATOM 711 C CA . VAL A 1 86 ? -7.031 4.238 -8.748 1.00 80.81 86 VAL A CA 1
ATOM 712 C C . VAL A 1 86 ? -7.530 3.615 -10.050 1.00 80.81 86 VAL A C 1
ATOM 714 O O . VAL A 1 86 ? -8.645 3.899 -10.488 1.00 80.81 86 VAL A O 1
ATOM 717 N N . LYS A 1 87 ? -6.728 2.758 -10.685 1.00 81.44 87 LYS A N 1
ATOM 718 C CA . LYS A 1 87 ? -7.009 2.201 -12.010 1.00 81.44 87 LYS A CA 1
ATOM 719 C C . LYS A 1 87 ? -8.321 1.424 -11.986 1.00 81.44 87 LYS A C 1
ATOM 721 O O . LYS A 1 87 ? -8.504 0.506 -11.194 1.00 81.44 87 LYS A O 1
ATOM 726 N N . LEU A 1 88 ? -9.234 1.813 -12.877 1.00 75.12 88 LEU A N 1
ATOM 727 C CA . LEU A 1 88 ? -10.576 1.236 -13.035 1.00 75.12 88 LEU A CA 1
ATOM 728 C C . LEU A 1 88 ? -11.495 1.352 -11.805 1.00 75.12 88 LEU A C 1
ATOM 730 O O . LEU A 1 88 ? -12.632 0.876 -11.860 1.00 75.12 88 LEU A O 1
ATOM 734 N N . LYS A 1 89 ? -11.072 2.025 -10.726 1.00 81.75 89 LYS A N 1
ATOM 735 C CA . LYS A 1 89 ? -11.991 2.396 -9.652 1.00 81.75 89 LYS A CA 1
ATOM 736 C C . LYS A 1 89 ? -12.833 3.587 -10.082 1.00 81.75 89 LYS A C 1
ATOM 738 O O . LYS A 1 89 ? -12.353 4.531 -10.703 1.00 81.75 89 LYS A O 1
ATOM 743 N N . LYS A 1 90 ? -14.113 3.530 -9.729 1.00 83.94 90 LYS A N 1
ATOM 744 C CA . LYS A 1 90 ? -15.037 4.652 -9.871 1.00 83.94 90 LYS A CA 1
ATOM 745 C C . LYS A 1 90 ? -15.096 5.363 -8.531 1.00 83.94 90 LYS A C 1
ATOM 747 O O . LYS A 1 90 ? -15.397 4.733 -7.521 1.00 83.94 90 LYS A O 1
ATOM 752 N N . PHE A 1 91 ? -14.800 6.652 -8.540 1.00 85.25 91 PHE A N 1
ATOM 753 C CA . PHE A 1 91 ? -14.960 7.513 -7.379 1.00 85.25 91 PHE A CA 1
ATOM 754 C C . PHE A 1 91 ? -16.246 8.302 -7.565 1.00 85.25 91 PHE A C 1
ATOM 756 O O . PHE A 1 91 ? -16.476 8.877 -8.631 1.00 85.25 91 PHE A O 1
ATOM 763 N N . GLU A 1 92 ? -17.108 8.273 -6.555 1.00 87.31 92 GLU A N 1
ATOM 764 C CA . GLU A 1 92 ? -18.333 9.056 -6.580 1.00 87.31 92 GLU A CA 1
ATOM 765 C C . GLU A 1 92 ? -17.979 10.545 -6.540 1.00 87.31 92 GLU A C 1
ATOM 767 O O . GLU A 1 92 ? -17.186 10.990 -5.710 1.00 87.31 92 GLU A O 1
ATOM 772 N N . ILE A 1 93 ? -18.552 11.309 -7.466 1.00 90.75 93 ILE A N 1
ATOM 773 C CA . ILE A 1 93 ? -18.424 12.764 -7.510 1.00 90.75 93 ILE A CA 1
ATOM 774 C C . ILE A 1 93 ? -19.812 13.388 -7.544 1.00 90.75 93 ILE A C 1
ATOM 776 O O . ILE A 1 93 ? -20.760 12.804 -8.073 1.00 90.75 93 ILE A O 1
ATO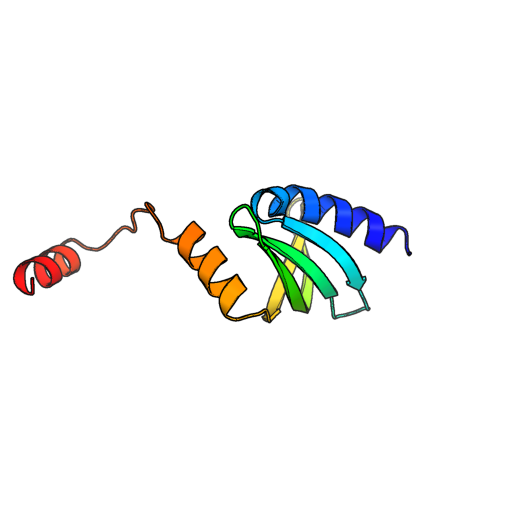M 780 N N . SER A 1 94 ? -19.935 14.599 -7.003 1.00 93.00 94 SER A N 1
ATOM 781 C CA . SER A 1 94 ? -21.200 15.327 -7.052 1.00 93.00 94 SER A CA 1
ATOM 782 C C . SER A 1 94 ? -21.588 15.655 -8.497 1.00 93.00 94 SER A C 1
ATOM 784 O O . SER A 1 94 ? -20.740 15.887 -9.364 1.00 93.00 94 SER A O 1
ATOM 786 N N . LYS A 1 95 ? -22.896 15.739 -8.763 1.00 92.38 95 LYS A N 1
ATOM 787 C CA . LYS A 1 95 ? -23.418 16.087 -10.094 1.00 92.38 95 LYS A CA 1
ATOM 788 C C . LYS A 1 95 ? -22.939 17.465 -10.573 1.00 92.38 95 LYS A C 1
ATOM 790 O O . LYS A 1 95 ? -22.716 17.652 -11.765 1.00 92.38 95 LYS A O 1
ATOM 795 N N . LEU A 1 96 ? -22.751 18.408 -9.644 1.00 93.38 96 LEU A N 1
ATOM 796 C CA . LEU A 1 96 ? -22.183 19.729 -9.926 1.00 93.38 96 LEU A CA 1
ATOM 797 C C . LEU A 1 96 ? -20.745 19.618 -10.444 1.00 93.38 96 LEU A C 1
ATOM 799 O O . LEU A 1 96 ? -20.442 20.183 -11.492 1.00 93.38 96 LEU A O 1
ATOM 803 N N . LEU A 1 97 ? -19.890 18.848 -9.758 1.00 89.56 97 LEU A N 1
ATOM 804 C CA . LEU A 1 97 ? -18.500 18.640 -10.171 1.00 89.56 97 LEU A CA 1
ATOM 805 C C . LEU A 1 97 ? -18.419 17.910 -11.518 1.00 89.56 97 LEU A C 1
ATOM 807 O O . LEU A 1 97 ? -17.648 18.310 -12.384 1.00 89.56 97 LEU A O 1
ATOM 811 N N . TYR A 1 98 ? -19.264 16.896 -11.728 1.00 93.31 98 TYR A N 1
ATOM 812 C CA . TYR A 1 98 ? -19.366 16.197 -13.011 1.00 93.31 98 TYR A CA 1
ATOM 813 C C . TYR A 1 98 ? -19.698 17.155 -14.164 1.00 93.31 98 TYR A C 1
ATOM 815 O O . TYR A 1 98 ? -19.012 17.155 -15.184 1.00 93.31 98 TYR A O 1
ATOM 823 N N . ASN A 1 99 ? -20.726 17.994 -13.998 1.00 93.25 99 ASN A N 1
ATOM 824 C CA . ASN A 1 99 ? -21.132 18.951 -15.025 1.00 93.25 99 ASN A CA 1
ATOM 825 C C . ASN A 1 99 ? -20.046 20.005 -15.286 1.00 93.25 99 ASN A C 1
ATOM 827 O O . ASN A 1 99 ? -19.792 20.326 -16.442 1.00 93.25 99 ASN A O 1
ATOM 831 N N . ALA A 1 100 ? -19.392 20.510 -14.235 1.00 89.69 100 ALA A N 1
ATOM 832 C CA . ALA A 1 100 ? -18.313 21.489 -14.362 1.00 89.69 100 ALA A CA 1
ATOM 833 C C . ALA A 1 100 ? -17.125 20.933 -15.163 1.00 89.69 100 ALA A C 1
ATOM 835 O O . ALA A 1 100 ? -16.661 21.580 -16.099 1.00 89.69 100 ALA A O 1
ATOM 836 N N . ILE A 1 101 ? -16.679 19.711 -14.847 1.00 89.69 101 ILE A N 1
ATOM 837 C CA . ILE A 1 101 ? -15.594 19.039 -15.578 1.00 89.69 101 ILE A CA 1
ATOM 838 C C . ILE A 1 101 ? -16.003 18.784 -17.031 1.00 89.69 101 ILE A C 1
ATOM 840 O O . ILE A 1 101 ? -15.220 19.034 -17.939 1.00 89.69 101 ILE A O 1
ATOM 844 N N . LYS A 1 102 ? -17.241 18.332 -17.264 1.00 86.62 102 LYS A N 1
ATOM 845 C CA . LYS A 1 102 ? -17.742 18.011 -18.606 1.00 86.62 102 LYS A CA 1
ATOM 846 C C . LYS A 1 102 ? -17.820 19.222 -19.543 1.00 86.62 102 LYS A C 1
ATOM 848 O O . LYS A 1 102 ? -17.724 19.033 -20.744 1.00 86.62 102 LYS A O 1
ATOM 853 N N . ILE A 1 103 ? -18.041 20.427 -19.017 1.00 83.00 103 ILE A N 1
ATOM 854 C CA . ILE A 1 103 ? -18.082 21.668 -19.811 1.00 83.00 103 ILE A CA 1
ATOM 855 C C . ILE A 1 103 ? -16.666 22.182 -20.117 1.00 83.00 103 ILE A C 1
ATOM 857 O O . ILE A 1 103 ? -16.462 22.834 -21.134 1.00 83.00 103 ILE A O 1
ATOM 861 N N . ALA A 1 104 ? -15.705 21.921 -19.225 1.00 67.94 104 ALA A N 1
ATOM 862 C CA . ALA A 1 104 ? -14.315 22.352 -19.375 1.00 67.94 104 ALA A CA 1
ATOM 863 C C . ALA A 1 104 ? -13.482 21.467 -20.326 1.00 67.94 104 ALA A C 1
ATOM 865 O O . ALA A 1 104 ? -12.376 21.863 -20.692 1.00 67.94 104 ALA A O 1
ATOM 866 N N . MET A 1 105 ? -13.987 20.281 -20.681 1.00 59.69 105 MET A N 1
ATOM 867 C CA . MET A 1 105 ? -13.413 19.369 -21.680 1.00 59.69 105 MET A CA 1
ATOM 868 C C . MET A 1 105 ? -14.002 19.626 -23.063 1.00 59.69 105 MET A C 1
ATOM 870 O O . MET A 1 105 ? -13.224 19.540 -24.035 1.00 59.69 105 MET A O 1
#